Protein AF-A0A8T3QCW2-F1 (afdb_monomer_lite)

Foldseek 3Di:
DDDDDDDPDDDPDPPVQVVVLCVRCVVVPPPDDDQADDRDDDPDDDDDDDDPDDPDDPVVVVVVVVLVVQCVVPNQPRDDDPVCVVVPDDGPPPDDRNDGPDPVCVPDDPDPDDDPDPDDDDDDDDDDDDDDDDDDDD

Radius of gyration: 29.47 Å; chains: 1; bounding box: 60×94×34 Å

Secondary structure (DSSP, 8-state):
-------SS----HHHHHHHHHHHHHHHHTT---S-------S----PPPPTT-SS-HHHHHHHHHHHHHHHHH-TTSS--GGGTT--PPPTTSS-TTS---TT-TTS-----PPP----------------------

Structure (mmCIF, N/CA/C/O backbone):
data_AF-A0A8T3QCW2-F1
#
_entry.id   AF-A0A8T3QCW2-F1
#
loop_
_atom_site.group_PDB
_atom_site.id
_atom_site.type_symbol
_atom_site.label_atom_id
_atom_site.label_alt_id
_atom_site.label_comp_id
_atom_site.label_asym_id
_atom_site.label_entity_id
_atom_site.label_seq_id
_atom_site.pdbx_PDB_ins_code
_atom_site.Cartn_x
_atom_site.Cartn_y
_atom_site.Cartn_z
_atom_site.occupancy
_atom_site.B_iso_or_equiv
_atom_site.auth_seq_id
_atom_site.auth_comp_id
_atom_site.auth_asym_id
_atom_site.auth_atom_id
_atom_site.pdbx_PDB_model_num
ATOM 1 N N . VAL A 1 1 ? -15.550 4.163 12.142 1.00 86.75 1 VAL A N 1
ATOM 2 C CA . VAL A 1 1 ? -14.618 3.463 13.055 1.00 86.75 1 VAL A CA 1
ATOM 3 C C . VAL A 1 1 ? -13.265 3.428 12.382 1.00 86.75 1 VAL A C 1
ATOM 5 O O . VAL A 1 1 ? -13.220 3.063 11.214 1.00 86.75 1 VAL A O 1
ATOM 8 N N . THR A 1 2 ? -12.209 3.804 13.097 1.00 92.50 2 THR A N 1
ATOM 9 C CA . THR A 1 2 ? -10.826 3.730 12.608 1.00 92.50 2 THR A CA 1
ATOM 10 C C . THR A 1 2 ? -10.036 2.805 13.528 1.00 92.50 2 THR A C 1
ATOM 12 O O . THR A 1 2 ? -10.259 2.780 14.742 1.00 92.50 2 THR A O 1
ATOM 15 N N . ARG A 1 3 ? -9.152 1.999 12.942 1.00 94.00 3 ARG A N 1
ATOM 16 C CA . ARG A 1 3 ? -8.248 1.084 13.643 1.00 94.00 3 ARG A CA 1
ATOM 17 C C . ARG A 1 3 ? -6.846 1.285 13.084 1.00 94.00 3 ARG A C 1
ATOM 19 O O . ARG A 1 3 ? -6.706 1.574 11.900 1.00 94.00 3 ARG A O 1
ATOM 26 N N . GLN A 1 4 ? -5.834 1.114 13.925 1.00 95.06 4 GLN A N 1
ATOM 27 C CA . GLN A 1 4 ? -4.432 1.238 13.536 1.00 95.06 4 GLN A CA 1
ATOM 28 C C . GLN A 1 4 ? -3.601 0.131 14.183 1.00 95.06 4 GLN A C 1
ATOM 30 O O . GLN A 1 4 ? -3.937 -0.343 15.269 1.00 95.06 4 GLN A O 1
ATOM 35 N N . ARG A 1 5 ? -2.521 -0.272 13.512 1.00 95.06 5 ARG A N 1
ATOM 36 C CA . ARG A 1 5 ? -1.522 -1.215 14.019 1.00 95.06 5 ARG A CA 1
ATOM 37 C C . ARG A 1 5 ? -0.155 -0.834 13.470 1.00 95.06 5 ARG A C 1
ATOM 39 O O . ARG A 1 5 ? -0.022 -0.652 12.263 1.00 95.06 5 ARG A O 1
ATOM 46 N N . THR A 1 6 ? 0.845 -0.789 14.339 1.00 94.88 6 THR A N 1
ATOM 47 C CA . THR A 1 6 ? 2.250 -0.680 13.934 1.00 94.88 6 THR A CA 1
ATOM 48 C C . THR A 1 6 ? 2.763 -2.060 13.533 1.00 94.88 6 THR A C 1
ATOM 50 O O . THR A 1 6 ? 2.543 -3.036 14.252 1.00 94.88 6 THR A O 1
ATOM 53 N N . LEU A 1 7 ? 3.401 -2.159 12.368 1.00 92.19 7 LEU A N 1
ATOM 54 C CA . LEU A 1 7 ? 4.069 -3.388 11.936 1.00 92.19 7 LEU A CA 1
ATOM 55 C C . LEU A 1 7 ? 5.431 -3.505 12.627 1.00 92.19 7 LEU A C 1
ATOM 57 O O . LEU A 1 7 ? 6.046 -2.492 12.944 1.00 92.19 7 LEU A O 1
ATOM 61 N N . ALA A 1 8 ? 5.886 -4.736 12.867 1.00 89.00 8 ALA A N 1
ATOM 62 C CA . ALA A 1 8 ? 7.176 -4.980 13.517 1.00 89.00 8 ALA A CA 1
ATOM 63 C C . ALA A 1 8 ? 8.355 -4.469 12.674 1.00 89.00 8 ALA A C 1
ATOM 65 O O . ALA A 1 8 ? 9.311 -3.927 13.217 1.00 89.00 8 ALA A O 1
ATOM 66 N N . GLU A 1 9 ? 8.250 -4.609 11.352 1.00 85.50 9 GLU A N 1
ATOM 67 C CA . GLU A 1 9 ? 9.247 -4.147 10.390 1.00 85.50 9 GLU A CA 1
ATOM 68 C C . GLU A 1 9 ? 8.621 -3.103 9.448 1.00 85.50 9 GLU A C 1
ATOM 70 O O . GLU A 1 9 ? 7.475 -3.283 9.007 1.00 85.50 9 GLU A O 1
ATOM 75 N N . PRO A 1 10 ? 9.339 -2.009 9.124 1.00 88.38 10 PRO A N 1
ATOM 76 C CA . PRO A 1 10 ? 8.901 -1.065 8.103 1.00 88.38 10 PRO A CA 1
ATOM 77 C C . PRO A 1 10 ? 8.867 -1.759 6.735 1.00 88.38 10 PRO A C 1
ATOM 79 O O . PRO A 1 10 ? 9.785 -2.490 6.372 1.00 88.38 10 PRO A O 1
ATOM 82 N N . THR A 1 11 ? 7.803 -1.541 5.961 1.00 87.75 11 THR A N 1
ATOM 83 C CA . THR A 1 11 ? 7.599 -2.245 4.689 1.00 87.75 11 THR A CA 1
ATOM 84 C C . THR A 1 11 ? 6.896 -1.370 3.659 1.00 87.75 11 THR A C 1
ATOM 86 O O . THR A 1 11 ? 5.944 -0.656 3.974 1.00 87.75 11 THR A O 1
ATOM 89 N N . ASP A 1 12 ? 7.359 -1.455 2.417 1.00 88.56 12 ASP A N 1
ATOM 90 C CA . ASP A 1 12 ? 6.718 -0.907 1.219 1.00 88.56 12 ASP A CA 1
ATOM 91 C C . ASP A 1 12 ? 5.991 -1.996 0.406 1.00 88.56 12 ASP A C 1
ATOM 93 O O . ASP A 1 12 ? 5.377 -1.723 -0.627 1.00 88.56 12 ASP A O 1
ATOM 97 N N . LEU A 1 13 ? 6.015 -3.246 0.881 1.00 88.56 13 LEU A N 1
ATOM 98 C CA . LEU A 1 13 ? 5.411 -4.373 0.188 1.00 88.56 13 LEU A CA 1
ATOM 99 C C . LEU A 1 13 ? 3.889 -4.357 0.355 1.00 88.56 13 LEU A C 1
ATOM 101 O O . LEU A 1 13 ? 3.337 -4.211 1.448 1.00 88.56 13 LEU A O 1
ATOM 105 N N . THR A 1 14 ? 3.173 -4.605 -0.741 1.00 88.75 14 THR A N 1
ATOM 106 C CA . THR A 1 14 ? 1.705 -4.580 -0.724 1.00 88.75 14 THR A CA 1
ATOM 107 C C . THR A 1 14 ? 1.095 -5.698 0.131 1.00 88.75 14 THR A C 1
ATOM 109 O O . THR A 1 14 ? 0.003 -5.536 0.668 1.00 88.75 14 THR A O 1
ATOM 112 N N . GLU A 1 15 ? 1.740 -6.864 0.224 1.00 89.19 15 GLU A N 1
ATOM 113 C CA . GLU A 1 15 ? 1.171 -8.041 0.895 1.00 89.19 15 GLU A CA 1
ATOM 114 C C . GLU A 1 15 ? 1.065 -7.879 2.427 1.00 89.19 15 GLU A C 1
ATOM 116 O O . GLU A 1 15 ? -0.043 -8.063 2.942 1.00 89.19 15 GLU A O 1
ATOM 121 N N . PRO A 1 16 ? 2.119 -7.464 3.161 1.00 91.81 16 PRO A N 1
ATOM 122 C CA . PRO A 1 16 ? 2.009 -7.147 4.588 1.00 91.81 16 PRO A CA 1
ATOM 123 C C . PRO A 1 16 ? 0.936 -6.095 4.894 1.00 91.81 16 PRO A C 1
ATOM 125 O O . PRO A 1 16 ? 0.121 -6.287 5.800 1.00 91.81 16 PRO A O 1
ATOM 128 N N . ILE A 1 17 ? 0.881 -5.022 4.095 1.00 93.31 17 ILE A N 1
ATOM 129 C CA . ILE A 1 17 ? -0.105 -3.942 4.248 1.00 93.31 17 ILE A CA 1
ATOM 130 C C . ILE A 1 17 ? -1.525 -4.481 4.030 1.00 93.31 17 ILE A C 1
ATOM 132 O O . ILE A 1 17 ? -2.417 -4.239 4.844 1.00 93.31 17 ILE A O 1
ATOM 136 N N . PHE A 1 18 ? -1.740 -5.261 2.964 1.00 92.62 18 PHE A N 1
ATOM 137 C CA . PHE A 1 18 ? -3.039 -5.860 2.661 1.00 92.62 18 PHE A CA 1
ATOM 138 C C . PHE A 1 18 ? -3.524 -6.785 3.784 1.00 92.62 18 PHE A C 1
ATOM 140 O O . PHE A 1 18 ? -4.688 -6.702 4.181 1.00 92.62 18 PHE A O 1
ATOM 147 N N . ARG A 1 19 ? -2.651 -7.651 4.313 1.00 94.31 19 ARG A N 1
ATOM 148 C CA . ARG A 1 19 ? -3.008 -8.563 5.411 1.00 94.31 19 ARG A CA 1
ATOM 149 C C . ARG A 1 19 ? -3.369 -7.803 6.679 1.00 94.31 19 ARG A C 1
ATOM 151 O O . ARG A 1 19 ? -4.417 -8.073 7.260 1.00 94.31 19 ARG A O 1
ATOM 158 N N . ALA A 1 20 ? -2.559 -6.815 7.057 1.00 95.56 20 ALA A N 1
ATOM 159 C CA . ALA A 1 20 ? -2.825 -5.983 8.223 1.00 95.56 20 ALA A CA 1
ATOM 160 C C . ALA A 1 20 ? -4.162 -5.236 8.104 1.00 95.56 20 ALA A C 1
ATOM 162 O O . ALA A 1 20 ? -4.982 -5.284 9.019 1.00 95.56 20 ALA A O 1
ATOM 163 N N . ALA A 1 21 ? -4.426 -4.608 6.955 1.00 95.31 21 ALA A N 1
ATOM 164 C CA . ALA A 1 21 ? -5.691 -3.923 6.707 1.00 95.31 21 ALA A CA 1
ATOM 165 C C . ALA A 1 21 ? -6.890 -4.882 6.773 1.00 95.31 21 ALA A C 1
ATOM 167 O O . ALA A 1 21 ? -7.919 -4.553 7.363 1.00 95.31 21 ALA A O 1
ATOM 168 N N . LEU A 1 22 ? -6.758 -6.086 6.209 1.00 94.38 22 LEU A N 1
ATOM 169 C CA . LEU A 1 22 ? -7.817 -7.090 6.222 1.00 94.38 22 LEU A CA 1
ATOM 170 C C . LEU A 1 22 ? -8.127 -7.582 7.642 1.00 94.38 22 LEU A C 1
ATOM 172 O O . LEU A 1 22 ? -9.297 -7.724 7.996 1.00 94.38 22 LEU A O 1
ATOM 176 N N . GLU A 1 23 ? -7.103 -7.829 8.455 1.00 95.31 23 GLU A N 1
ATOM 177 C CA . GLU A 1 23 ? -7.249 -8.228 9.860 1.00 95.31 23 GLU A CA 1
ATOM 178 C C . GLU A 1 23 ? -7.943 -7.147 10.690 1.00 95.31 23 GLU A C 1
ATOM 180 O O . GLU A 1 23 ? -8.852 -7.461 11.457 1.00 95.31 23 GLU A O 1
ATOM 185 N N . LEU A 1 24 ? -7.577 -5.877 10.489 1.00 95.50 24 LEU A N 1
ATOM 186 C CA . LEU A 1 24 ? -8.204 -4.748 11.177 1.00 95.50 24 LEU A CA 1
ATOM 187 C C . LEU A 1 24 ? -9.650 -4.510 10.724 1.00 95.50 24 LEU A C 1
ATOM 189 O O . LEU A 1 24 ? -10.498 -4.141 11.536 1.00 95.50 24 LEU A O 1
ATOM 193 N N . ALA A 1 25 ? -9.947 -4.717 9.440 1.00 94.38 25 ALA A N 1
ATOM 194 C CA . ALA A 1 25 ? -11.273 -4.469 8.887 1.00 94.38 25 ALA A CA 1
ATOM 195 C C . ALA A 1 25 ? -12.273 -5.587 9.218 1.00 94.38 25 ALA A C 1
ATOM 197 O O . ALA A 1 25 ? -13.423 -5.297 9.539 1.00 94.38 25 ALA A O 1
ATOM 198 N N . ARG A 1 26 ? -11.863 -6.864 9.159 1.00 92.44 26 ARG A N 1
ATOM 199 C CA . ARG A 1 26 ? -12.752 -8.042 9.273 1.00 92.44 26 ARG A CA 1
ATOM 200 C C . ARG A 1 26 ? -13.763 -7.991 10.435 1.00 92.44 26 ARG A C 1
ATOM 202 O O . ARG A 1 26 ? -14.936 -8.267 10.169 1.00 92.44 26 ARG A O 1
ATOM 209 N N . PRO A 1 27 ? -13.380 -7.648 11.680 1.00 92.62 27 PRO A N 1
ATOM 210 C CA . PRO A 1 27 ? -14.325 -7.579 12.798 1.00 92.62 27 PRO A CA 1
ATOM 211 C C . PRO A 1 27 ? -15.370 -6.469 12.633 1.00 92.62 27 PRO A C 1
ATOM 213 O O . PRO A 1 27 ? -16.520 -6.629 13.027 1.00 92.62 27 PRO A O 1
ATOM 216 N N . GLU A 1 28 ? -14.985 -5.352 12.016 1.00 90.19 28 GLU A N 1
ATOM 217 C CA . GLU A 1 28 ? -15.814 -4.148 11.922 1.00 90.19 28 GLU A CA 1
ATOM 218 C C . GLU A 1 28 ? -16.807 -4.199 10.757 1.00 90.19 28 GLU A C 1
ATOM 220 O O . GLU A 1 28 ? -17.900 -3.629 10.844 1.00 90.19 28 GLU A O 1
ATOM 225 N N . VAL A 1 29 ? -16.421 -4.882 9.675 1.00 88.69 29 VAL A N 1
ATOM 226 C CA . VAL A 1 29 ? -17.129 -4.910 8.384 1.00 88.69 29 VAL A CA 1
ATOM 227 C C . VAL A 1 29 ? -18.166 -6.027 8.265 1.00 88.69 29 VAL A C 1
ATOM 229 O O . VAL A 1 29 ? -19.016 -5.993 7.374 1.00 88.69 29 VAL A O 1
ATOM 232 N N . ARG A 1 30 ? -18.128 -7.029 9.150 1.00 88.94 30 ARG A N 1
ATOM 233 C CA . ARG A 1 30 ? -19.003 -8.203 9.053 1.00 88.94 30 ARG A CA 1
ATOM 234 C C . ARG A 1 30 ? -20.477 -7.808 9.213 1.00 88.94 30 ARG A C 1
ATOM 236 O O . ARG A 1 30 ? -20.874 -7.254 10.232 1.00 88.94 30 ARG A O 1
ATOM 243 N N . GLY A 1 31 ? -21.288 -8.121 8.199 1.00 87.75 31 GLY A N 1
ATOM 244 C CA . GLY A 1 31 ? -22.738 -7.888 8.209 1.00 87.75 31 GLY A CA 1
ATOM 245 C C . GLY A 1 31 ? -23.173 -6.434 7.989 1.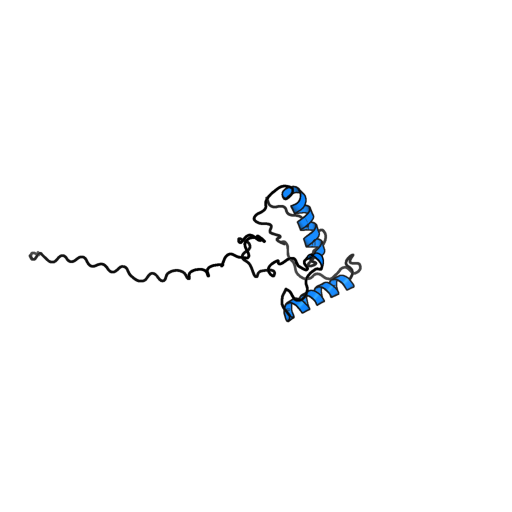00 87.75 31 GLY A C 1
ATOM 246 O O . GLY A 1 31 ? -24.354 -6.137 8.143 1.00 87.75 31 GLY A O 1
ATOM 247 N N . LYS A 1 32 ? -22.259 -5.524 7.622 1.00 88.06 32 LYS A N 1
ATOM 248 C CA . LYS A 1 32 ? -22.566 -4.098 7.423 1.00 88.06 32 LYS A CA 1
ATOM 249 C C . LYS A 1 32 ? -22.378 -3.679 5.966 1.00 88.06 32 LYS A C 1
ATOM 251 O O . LYS A 1 32 ? -21.431 -4.095 5.305 1.00 88.06 32 LYS A O 1
ATOM 256 N N . ARG A 1 33 ? -23.261 -2.801 5.476 1.00 87.25 33 ARG A N 1
ATOM 257 C CA . ARG A 1 33 ? -23.045 -2.064 4.219 1.00 87.25 33 ARG A CA 1
ATOM 258 C C . ARG A 1 33 ? -22.061 -0.930 4.481 1.00 87.25 33 ARG A C 1
ATOM 260 O O . ARG A 1 33 ? -22.272 -0.137 5.394 1.00 87.25 33 ARG A O 1
ATOM 267 N N . ILE A 1 34 ? -20.996 -0.862 3.690 1.00 84.88 34 ILE A N 1
ATOM 268 C CA . ILE A 1 34 ? -19.902 0.094 3.881 1.00 84.88 34 ILE A CA 1
ATOM 269 C C . ILE A 1 34 ? -19.887 1.049 2.702 1.00 84.88 34 ILE A C 1
ATOM 271 O O . ILE A 1 34 ? -19.888 0.611 1.557 1.00 84.88 34 ILE A O 1
ATOM 275 N N . ARG A 1 35 ? -19.871 2.350 2.999 1.00 83.12 35 ARG A N 1
ATOM 276 C CA . ARG A 1 35 ? -19.759 3.410 1.988 1.00 83.12 35 ARG A CA 1
ATOM 277 C C . ARG A 1 35 ? -18.309 3.804 1.704 1.00 83.12 35 ARG A C 1
ATOM 279 O O . ARG A 1 35 ? -18.008 4.189 0.586 1.00 83.12 35 ARG A O 1
ATOM 286 N N . LEU A 1 36 ? -17.426 3.686 2.700 1.00 84.50 36 LEU A N 1
ATOM 287 C CA . LEU A 1 36 ? -16.016 4.053 2.591 1.00 84.50 36 LEU A CA 1
ATOM 288 C C . LEU A 1 36 ? -15.144 3.102 3.418 1.00 84.50 36 LEU A C 1
ATOM 290 O O . LEU A 1 36 ? -15.408 2.883 4.601 1.00 84.50 36 LEU A O 1
ATOM 294 N N . LEU A 1 37 ? -14.093 2.573 2.794 1.00 88.19 37 LEU A N 1
ATOM 295 C CA . LEU A 1 37 ? -13.011 1.846 3.452 1.00 88.19 37 LEU A CA 1
ATOM 296 C C . LEU A 1 37 ? -11.688 2.390 2.911 1.00 88.19 37 LEU A C 1
ATOM 298 O O . LEU A 1 37 ? -11.330 2.124 1.767 1.00 88.19 37 LEU A O 1
ATOM 302 N N . GLY A 1 38 ? -10.992 3.170 3.732 1.00 89.69 38 GLY A N 1
ATOM 303 C CA . GLY A 1 38 ? -9.667 3.696 3.421 1.00 89.69 38 GLY A CA 1
ATOM 304 C C . GLY A 1 38 ? -8.584 2.937 4.179 1.00 89.69 38 GLY A C 1
ATOM 305 O O . GLY A 1 38 ? -8.805 2.499 5.309 1.00 89.69 38 GLY A O 1
ATOM 306 N N . VAL A 1 39 ? -7.413 2.805 3.562 1.00 93.31 39 VAL A N 1
ATOM 307 C CA . VAL A 1 39 ? -6.190 2.328 4.216 1.00 93.31 39 VAL A CA 1
ATOM 308 C C . VAL A 1 39 ? -5.155 3.435 4.096 1.00 93.31 39 VAL A C 1
ATOM 310 O O . VAL A 1 39 ? -4.888 3.913 2.998 1.00 93.31 39 VAL A O 1
ATOM 313 N N . THR A 1 40 ? -4.587 3.843 5.225 1.00 92.75 40 THR A N 1
ATOM 314 C CA . THR A 1 40 ? -3.573 4.898 5.304 1.00 92.75 40 THR A CA 1
ATOM 315 C C . THR A 1 40 ? -2.346 4.360 6.020 1.00 92.75 40 THR A C 1
ATOM 317 O O . THR A 1 40 ? -2.480 3.688 7.043 1.00 92.75 40 THR A O 1
ATOM 320 N N . ALA A 1 41 ? -1.161 4.672 5.502 1.00 93.56 41 ALA A N 1
ATOM 321 C CA . ALA A 1 41 ? 0.103 4.419 6.181 1.00 93.56 41 ALA A CA 1
ATOM 322 C C . ALA A 1 41 ? 0.605 5.714 6.836 1.00 93.56 41 ALA A C 1
ATOM 324 O O . ALA A 1 41 ? 0.411 6.804 6.301 1.00 93.56 41 ALA A O 1
ATOM 325 N N . SER A 1 42 ? 1.242 5.584 7.993 1.00 93.81 42 SER A N 1
ATOM 326 C CA . SER A 1 42 ? 1.900 6.667 8.727 1.00 93.81 42 SER A CA 1
ATOM 327 C C . SER A 1 42 ? 3.270 6.187 9.214 1.00 93.81 42 SER A C 1
ATOM 329 O O . SER A 1 42 ? 3.614 5.022 9.014 1.00 93.81 42 SER A O 1
ATOM 331 N N . ASN A 1 43 ? 4.056 7.075 9.835 1.00 92.56 43 ASN A N 1
ATOM 332 C CA . ASN A 1 43 ? 5.420 6.773 10.289 1.00 92.56 43 ASN A CA 1
ATOM 333 C C . ASN A 1 43 ? 6.334 6.280 9.148 1.00 92.56 43 ASN A C 1
ATOM 335 O O . ASN A 1 43 ? 7.037 5.278 9.273 1.00 92.56 43 ASN A O 1
ATOM 339 N N . LEU A 1 44 ? 6.264 6.970 8.006 1.00 91.94 44 LEU A N 1
ATOM 340 C CA . LEU A 1 44 ? 7.123 6.706 6.856 1.00 91.94 44 LEU A CA 1
ATOM 341 C C . LEU A 1 44 ? 8.540 7.206 7.157 1.00 91.94 44 LEU A C 1
ATOM 343 O O . LEU A 1 44 ? 8.707 8.243 7.796 1.00 91.94 44 LEU A O 1
ATOM 347 N N . GLY A 1 45 ? 9.543 6.478 6.682 1.00 88.25 45 GLY A N 1
ATOM 348 C CA . GLY A 1 45 ? 10.948 6.839 6.831 1.00 88.25 45 GLY A CA 1
ATOM 349 C C . GLY A 1 45 ? 11.735 6.534 5.565 1.00 88.25 45 GLY A C 1
ATOM 350 O O . GLY A 1 45 ? 11.205 5.954 4.613 1.00 88.25 45 GLY A O 1
ATOM 351 N N . ASP A 1 46 ? 13.005 6.923 5.570 1.00 85.00 46 ASP A N 1
ATOM 352 C CA . ASP A 1 46 ? 13.911 6.664 4.457 1.00 85.00 46 ASP A CA 1
ATOM 353 C C . ASP A 1 46 ? 14.183 5.169 4.275 1.00 85.00 46 ASP A C 1
ATOM 355 O O . ASP A 1 46 ? 14.013 4.355 5.189 1.00 85.00 46 ASP A O 1
ATOM 359 N N . ARG A 1 47 ? 14.639 4.798 3.073 1.00 75.12 47 ARG A N 1
ATOM 360 C CA . ARG A 1 47 ? 15.051 3.422 2.786 1.00 75.12 47 ARG A CA 1
ATOM 361 C C . ARG A 1 47 ? 16.206 3.037 3.706 1.00 75.12 47 ARG A C 1
ATOM 363 O O . ARG A 1 47 ? 17.313 3.550 3.570 1.00 75.12 47 ARG A O 1
ATOM 370 N N . GLN A 1 48 ? 15.943 2.111 4.619 1.00 71.44 48 GLN A N 1
ATOM 371 C CA . GLN A 1 48 ? 16.960 1.558 5.504 1.00 71.44 48 GLN A CA 1
ATOM 372 C C . GLN A 1 48 ? 17.704 0.413 4.816 1.00 71.44 48 GLN A C 1
ATOM 374 O O . GLN A 1 48 ? 17.177 -0.251 3.917 1.00 71.44 48 GLN A O 1
ATOM 379 N N . GLN A 1 49 ? 18.945 0.180 5.243 1.00 69.50 49 GLN A N 1
ATOM 380 C CA . GLN A 1 49 ? 19.716 -0.976 4.805 1.00 69.50 49 GLN A CA 1
ATOM 381 C C . GLN A 1 49 ? 18.951 -2.261 5.150 1.00 69.50 49 GLN A C 1
ATOM 383 O O . GLN A 1 49 ? 18.539 -2.458 6.293 1.00 69.50 49 GLN A O 1
ATOM 388 N N . LEU A 1 50 ? 18.768 -3.134 4.157 1.00 69.69 50 LEU A N 1
ATOM 389 C CA . LEU A 1 50 ? 18.103 -4.419 4.363 1.00 69.69 50 LEU A CA 1
ATOM 390 C C . LEU A 1 50 ? 18.894 -5.270 5.361 1.00 69.69 50 LEU A C 1
ATOM 392 O O . LEU A 1 50 ? 20.129 -5.295 5.338 1.00 69.69 50 LEU A O 1
ATOM 396 N N . ALA A 1 51 ? 18.174 -5.994 6.217 1.00 69.31 51 ALA A N 1
ATOM 397 C CA . ALA A 1 51 ? 18.786 -6.974 7.098 1.00 69.31 51 ALA A CA 1
ATOM 398 C C . ALA A 1 51 ? 19.535 -8.029 6.267 1.00 69.31 51 ALA A C 1
ATOM 400 O O . ALA A 1 51 ? 19.017 -8.518 5.263 1.00 69.31 51 ALA A O 1
ATOM 401 N N . LEU A 1 52 ? 20.735 -8.417 6.715 1.00 67.25 52 LEU A N 1
ATOM 402 C CA . LEU A 1 52 ? 21.531 -9.481 6.080 1.00 67.25 52 LEU A CA 1
ATOM 403 C C . LEU A 1 52 ? 20.769 -10.818 6.005 1.00 67.25 52 LEU A C 1
ATOM 405 O O . LEU A 1 52 ? 21.030 -11.626 5.119 1.00 67.25 52 LEU A O 1
ATOM 409 N N . PHE A 1 53 ? 19.805 -11.017 6.909 1.00 70.31 53 PHE A N 1
ATOM 410 C CA . PHE A 1 53 ? 18.921 -12.179 6.981 1.00 70.31 53 PHE A CA 1
ATOM 411 C C . PHE A 1 53 ? 17.455 -11.737 7.033 1.00 70.31 53 PHE A C 1
ATOM 413 O O . PHE A 1 53 ? 16.741 -12.032 7.988 1.00 70.31 53 PHE A O 1
ATOM 420 N N . SER A 1 54 ? 17.004 -10.969 6.038 1.00 66.00 54 SER A N 1
ATOM 421 C CA . SER A 1 54 ? 15.588 -10.610 5.951 1.00 66.00 54 SER A CA 1
ATOM 422 C C . SER A 1 54 ? 14.729 -11.850 5.710 1.00 66.00 54 SER A C 1
ATOM 424 O O . SER A 1 54 ? 15.048 -12.676 4.856 1.00 66.00 54 SER A O 1
ATOM 426 N N . THR A 1 55 ? 13.592 -11.932 6.396 1.00 66.19 55 THR A N 1
ATOM 427 C CA . THR A 1 55 ? 12.567 -12.962 6.154 1.00 66.19 55 THR A CA 1
ATOM 428 C C . THR A 1 55 ? 11.908 -12.816 4.773 1.00 66.19 55 THR A C 1
ATOM 430 O O . THR A 1 55 ? 11.267 -13.743 4.280 1.00 66.19 55 THR A O 1
ATOM 433 N N . ASP A 1 56 ? 12.068 -11.651 4.138 1.00 68.38 56 ASP A N 1
ATOM 434 C CA . ASP A 1 56 ? 11.572 -11.370 2.796 1.00 68.38 56 ASP A CA 1
ATOM 435 C C . ASP A 1 56 ? 12.389 -12.091 1.716 1.00 68.38 56 ASP A C 1
ATOM 437 O O . ASP A 1 56 ? 13.609 -11.939 1.625 1.00 68.38 56 ASP A O 1
ATOM 441 N N . ASP A 1 57 ? 11.695 -12.798 0.821 1.00 77.44 57 ASP A N 1
ATOM 442 C CA . ASP A 1 57 ? 12.295 -13.398 -0.371 1.00 77.44 57 ASP A CA 1
ATOM 443 C C . ASP A 1 57 ? 12.767 -12.292 -1.348 1.00 77.44 57 ASP A C 1
ATOM 445 O O . ASP A 1 57 ? 11.937 -11.552 -1.898 1.00 77.44 57 ASP A O 1
ATOM 449 N N . PRO A 1 58 ? 14.080 -12.172 -1.638 1.00 80.25 58 PRO A N 1
ATOM 450 C CA . PRO A 1 58 ? 14.603 -11.160 -2.557 1.00 80.25 58 PRO A CA 1
ATOM 451 C C . PRO A 1 58 ? 14.022 -11.290 -3.970 1.00 80.25 58 PRO A C 1
ATOM 453 O O . PRO A 1 58 ? 13.917 -10.298 -4.697 1.00 80.25 58 PRO A O 1
ATOM 456 N N . ARG A 1 59 ? 13.612 -12.497 -4.379 1.00 84.12 59 ARG A N 1
ATOM 457 C CA . ARG A 1 59 ? 12.956 -12.728 -5.668 1.00 84.12 59 ARG A CA 1
ATOM 458 C C . ARG A 1 59 ? 11.563 -12.108 -5.697 1.00 84.12 59 ARG A C 1
ATOM 460 O O . ARG A 1 59 ? 11.179 -11.530 -6.714 1.00 84.12 59 ARG A O 1
ATOM 467 N N . HIS A 1 60 ? 10.837 -12.182 -4.583 1.00 84.06 60 HIS A N 1
ATOM 468 C CA . HIS A 1 60 ? 9.526 -11.562 -4.439 1.00 84.06 60 HIS A CA 1
ATOM 469 C C . HIS A 1 60 ? 9.614 -10.037 -4.539 1.00 84.06 60 HIS A C 1
ATOM 471 O O . HIS A 1 60 ? 8.868 -9.433 -5.309 1.00 84.06 60 HIS A O 1
ATOM 477 N N . ARG A 1 61 ? 10.577 -9.417 -3.842 1.00 84.69 61 ARG A N 1
ATOM 478 C CA . ARG A 1 61 ? 10.803 -7.962 -3.908 1.00 84.69 61 ARG A CA 1
ATOM 479 C C . ARG A 1 61 ? 11.099 -7.496 -5.338 1.00 84.69 61 ARG A C 1
ATOM 481 O O . ARG A 1 61 ? 10.411 -6.611 -5.838 1.00 84.69 61 ARG A O 1
ATOM 488 N N . ARG A 1 62 ? 12.022 -8.163 -6.043 1.00 88.44 62 ARG A N 1
ATOM 489 C CA . ARG A 1 62 ? 12.324 -7.862 -7.459 1.00 88.44 62 ARG A CA 1
ATOM 490 C C . ARG A 1 62 ? 11.098 -7.987 -8.366 1.00 88.44 62 ARG A C 1
ATOM 492 O O . ARG A 1 62 ? 10.944 -7.206 -9.299 1.00 88.44 62 ARG A O 1
ATOM 499 N N . ALA A 1 63 ? 10.224 -8.960 -8.108 1.00 90.25 63 ALA A N 1
ATOM 500 C CA . ALA A 1 63 ? 8.996 -9.125 -8.879 1.00 90.25 63 ALA A CA 1
ATOM 501 C C . ALA A 1 63 ? 8.012 -7.964 -8.660 1.00 90.25 63 ALA A C 1
ATOM 503 O O . ALA A 1 63 ? 7.391 -7.514 -9.623 1.00 90.25 63 ALA A O 1
ATOM 504 N N . ILE A 1 64 ? 7.888 -7.458 -7.426 1.00 89.69 64 ILE A N 1
ATOM 505 C CA . ILE A 1 64 ? 7.069 -6.271 -7.136 1.00 89.69 64 ILE A CA 1
ATOM 506 C C . ILE A 1 64 ? 7.653 -5.034 -7.821 1.00 89.69 64 ILE A C 1
ATOM 508 O O . ILE A 1 64 ? 6.932 -4.349 -8.540 1.00 89.69 64 ILE A O 1
ATOM 512 N N . GLU A 1 65 ? 8.960 -4.805 -7.698 1.00 90.69 65 GLU A N 1
ATOM 513 C CA . GLU A 1 65 ? 9.632 -3.680 -8.360 1.00 90.69 65 GLU A CA 1
ATOM 514 C C . GLU A 1 65 ? 9.449 -3.714 -9.886 1.00 90.69 65 GLU A C 1
ATOM 516 O O . GLU A 1 65 ? 9.151 -2.690 -10.505 1.00 90.69 65 GLU A O 1
ATOM 521 N N . ALA A 1 66 ? 9.573 -4.897 -10.497 1.00 94.00 66 ALA A N 1
ATOM 522 C CA . ALA A 1 66 ? 9.326 -5.092 -11.921 1.00 94.00 66 ALA A CA 1
ATOM 523 C C . ALA A 1 66 ? 7.862 -4.815 -12.295 1.00 94.00 66 ALA A C 1
ATOM 525 O O . ALA A 1 66 ? 7.604 -4.128 -13.282 1.00 94.00 66 ALA A O 1
ATOM 526 N N . ALA A 1 67 ? 6.901 -5.300 -11.504 1.00 92.00 67 ALA A N 1
ATOM 527 C CA . ALA A 1 67 ? 5.485 -5.021 -11.729 1.00 92.00 67 ALA A CA 1
ATOM 528 C C . ALA A 1 67 ? 5.189 -3.514 -11.669 1.00 92.00 67 ALA A C 1
ATOM 530 O O . ALA A 1 67 ? 4.463 -2.996 -12.517 1.00 92.00 67 ALA A O 1
ATOM 531 N N . ASP A 1 68 ? 5.793 -2.800 -10.721 1.00 91.00 68 ASP A N 1
ATOM 532 C CA . ASP A 1 68 ? 5.617 -1.356 -10.586 1.00 91.00 68 ASP A CA 1
ATOM 533 C C . ASP A 1 68 ? 6.286 -0.580 -11.726 1.00 91.00 68 ASP A C 1
ATOM 535 O O . ASP A 1 68 ? 5.728 0.406 -12.205 1.00 91.00 68 ASP A O 1
ATOM 539 N N . LEU A 1 69 ? 7.442 -1.033 -12.225 1.00 95.25 69 LEU A N 1
ATOM 540 C CA . LEU A 1 69 ? 8.058 -0.479 -13.437 1.00 95.25 69 LEU A CA 1
ATOM 541 C C . LEU A 1 69 ? 7.144 -0.628 -14.657 1.00 95.25 69 LEU A C 1
ATOM 543 O O . LEU A 1 69 ? 6.987 0.318 -15.429 1.00 95.25 69 LEU A O 1
ATOM 547 N N . VAL A 1 70 ? 6.521 -1.798 -14.822 1.00 95.50 70 VAL A N 1
ATOM 548 C CA . VAL A 1 70 ? 5.575 -2.044 -15.918 1.00 95.50 70 VAL A CA 1
ATOM 549 C C . VAL A 1 70 ? 4.355 -1.133 -15.784 1.00 95.50 70 VAL A C 1
ATOM 551 O O . VAL A 1 70 ? 3.970 -0.514 -16.772 1.00 95.50 70 VAL A O 1
ATOM 554 N N . ARG A 1 71 ? 3.794 -0.966 -14.578 1.00 91.62 71 ARG A N 1
ATOM 555 C CA . ARG A 1 71 ? 2.677 -0.031 -14.345 1.00 91.62 71 ARG A CA 1
ATOM 556 C C . ARG A 1 71 ? 3.044 1.411 -14.672 1.00 91.62 71 ARG A C 1
ATOM 558 O O . ARG A 1 71 ? 2.306 2.075 -15.388 1.00 91.62 71 ARG A O 1
ATOM 565 N N . ARG A 1 72 ? 4.217 1.878 -14.232 1.00 91.25 72 ARG A N 1
ATOM 566 C CA . ARG A 1 72 ? 4.695 3.237 -14.545 1.00 91.25 72 ARG A CA 1
ATOM 567 C C . ARG A 1 72 ? 4.838 3.482 -16.045 1.00 91.25 72 ARG A C 1
ATOM 569 O O . ARG A 1 72 ? 4.629 4.600 -16.496 1.00 91.25 72 ARG A O 1
ATOM 576 N N . ARG A 1 73 ? 5.213 2.456 -16.816 1.00 95.19 73 ARG A N 1
ATOM 577 C CA . ARG A 1 73 ? 5.446 2.582 -18.261 1.00 95.19 73 ARG A CA 1
ATOM 578 C C . ARG A 1 73 ? 4.188 2.392 -19.108 1.00 95.19 73 ARG A C 1
ATOM 580 O O . ARG A 1 73 ? 4.052 3.055 -20.128 1.00 95.19 73 ARG A O 1
ATOM 587 N N . PHE A 1 74 ? 3.320 1.459 -18.731 1.00 92.75 74 PHE A N 1
ATOM 588 C CA . PHE A 1 74 ? 2.196 1.007 -19.559 1.00 92.75 74 PHE A CA 1
ATOM 589 C C . PHE A 1 74 ? 0.821 1.291 -18.931 1.00 92.75 74 PHE A C 1
ATOM 591 O O . PHE A 1 74 ? -0.200 0.896 -19.488 1.00 92.75 74 PHE A O 1
ATOM 598 N N . GLY A 1 75 ? 0.788 1.974 -17.785 1.00 89.38 75 GLY A N 1
ATOM 599 C CA . GLY A 1 75 ? -0.420 2.319 -17.040 1.00 89.38 75 GLY A CA 1
ATOM 600 C C . GLY A 1 75 ? -0.750 1.328 -15.921 1.00 89.38 75 GLY A C 1
ATOM 601 O O . GLY A 1 75 ? -0.330 0.168 -15.924 1.00 89.38 75 GLY A O 1
ATOM 602 N N . ASP A 1 76 ? -1.560 1.771 -14.959 1.00 85.81 76 ASP A N 1
ATOM 603 C CA . ASP A 1 76 ? -1.850 1.022 -13.726 1.00 85.81 76 ASP A CA 1
ATOM 604 C C . ASP A 1 76 ? -2.531 -0.332 -13.959 1.00 85.81 76 ASP A C 1
ATOM 606 O O . ASP A 1 76 ? -2.392 -1.260 -13.155 1.00 85.81 76 ASP A O 1
ATOM 610 N N . ARG A 1 77 ? -3.233 -0.483 -15.088 1.00 86.62 77 ARG A N 1
ATOM 611 C CA . ARG A 1 77 ? -3.906 -1.733 -15.465 1.00 86.62 77 ARG A CA 1
ATOM 612 C C . ARG A 1 77 ? -2.988 -2.751 -16.144 1.00 86.62 77 ARG A C 1
ATOM 614 O O . ARG A 1 77 ? -3.407 -3.896 -16.305 1.00 86.62 77 ARG A O 1
ATOM 621 N N . ALA A 1 78 ? -1.755 -2.380 -16.500 1.00 90.75 78 ALA A N 1
ATOM 622 C CA . ALA A 1 78 ? -0.827 -3.249 -17.226 1.00 90.75 78 ALA A CA 1
ATOM 623 C C . ALA A 1 78 ? -0.455 -4.519 -16.444 1.00 90.75 78 ALA A C 1
ATOM 625 O O . ALA A 1 78 ? -0.270 -5.581 -17.034 1.00 90.75 78 ALA A O 1
ATOM 626 N N . VAL A 1 79 ? -0.384 -4.432 -15.108 1.00 90.50 79 VAL A N 1
ATOM 627 C CA . VAL A 1 79 ? -0.169 -5.591 -14.227 1.00 90.50 79 VAL A CA 1
ATOM 628 C C . VAL A 1 79 ? -1.186 -5.581 -13.096 1.00 90.50 79 VAL A C 1
ATOM 630 O O . VAL A 1 79 ? -1.099 -4.790 -12.152 1.00 90.50 79 VAL A O 1
ATOM 633 N N . THR A 1 80 ? -2.119 -6.528 -13.150 1.00 88.25 80 THR A N 1
ATOM 634 C CA . THR A 1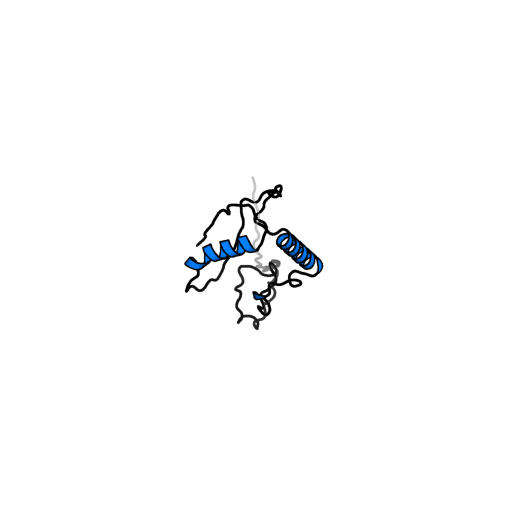 80 ? -3.195 -6.692 -12.168 1.00 88.25 80 THR A CA 1
ATOM 635 C C . THR A 1 80 ? -3.029 -8.007 -11.407 1.00 88.25 80 THR A C 1
ATOM 637 O O . THR A 1 80 ? -2.587 -9.013 -11.958 1.00 88.25 80 THR A O 1
ATOM 640 N N . ARG A 1 81 ? -3.378 -8.030 -10.113 1.00 86.38 81 ARG A N 1
ATOM 641 C CA . ARG A 1 81 ? -3.377 -9.285 -9.344 1.00 86.38 81 ARG A CA 1
ATOM 642 C C . ARG A 1 81 ? -4.431 -10.242 -9.901 1.00 86.38 81 ARG A C 1
ATOM 644 O O . ARG A 1 81 ? -5.564 -9.824 -10.101 1.00 86.38 81 ARG A O 1
ATOM 651 N N . GLY A 1 82 ? -4.109 -11.533 -10.013 1.00 88.81 82 GLY A N 1
ATOM 652 C CA . GLY A 1 82 ? -5.022 -12.554 -10.557 1.00 88.81 82 GLY A CA 1
ATOM 653 C C . GLY A 1 82 ? -6.427 -12.545 -9.937 1.00 88.81 82 GLY A C 1
ATOM 654 O O . GLY A 1 82 ? -7.420 -12.613 -10.650 1.00 88.81 82 GLY A O 1
ATOM 655 N N . ARG A 1 83 ? -6.529 -12.329 -8.617 1.00 86.88 83 ARG A N 1
ATOM 656 C CA . ARG A 1 83 ? -7.816 -12.226 -7.897 1.00 86.88 83 ARG A CA 1
ATOM 657 C C . ARG A 1 83 ? -8.722 -11.059 -8.329 1.00 86.88 83 ARG A C 1
ATOM 659 O O . ARG A 1 83 ? -9.865 -11.000 -7.897 1.00 86.88 83 ARG A O 1
ATOM 666 N N . LEU A 1 84 ? -8.183 -10.087 -9.065 1.00 86.56 84 LEU A N 1
ATOM 667 C CA . LEU A 1 84 ? -8.888 -8.898 -9.549 1.00 86.56 84 LEU A CA 1
ATOM 668 C C . LEU A 1 84 ? -9.185 -8.977 -11.053 1.00 86.56 84 LEU A C 1
ATOM 670 O O . LEU A 1 84 ? -9.766 -8.048 -11.604 1.00 86.56 84 LEU A O 1
ATOM 674 N N . VAL A 1 85 ? -8.794 -10.056 -11.735 1.00 88.38 85 VAL A N 1
ATOM 675 C CA . VAL A 1 85 ? -9.113 -10.237 -13.156 1.00 88.38 85 VAL A CA 1
ATOM 676 C C . VAL A 1 85 ? -10.631 -10.348 -13.314 1.00 88.38 85 VAL A C 1
ATOM 678 O O . VAL A 1 85 ? -11.276 -11.117 -12.606 1.00 88.38 85 VAL A O 1
ATOM 681 N N . GLY A 1 86 ? -11.208 -9.530 -14.198 1.00 84.56 86 GLY A N 1
ATOM 682 C CA . GLY A 1 86 ? -12.663 -9.416 -14.374 1.00 84.56 86 GLY A CA 1
ATOM 683 C C . GLY A 1 86 ? -13.384 -8.661 -13.250 1.00 84.56 86 GLY A C 1
ATOM 684 O O . GLY A 1 86 ? -14.592 -8.446 -13.324 1.00 84.56 86 GLY A O 1
ATOM 685 N N . ALA A 1 87 ? -12.670 -8.220 -12.209 1.00 78.88 87 ALA A N 1
ATOM 686 C CA . ALA A 1 87 ? -13.199 -7.213 -11.310 1.00 78.88 87 ALA A CA 1
ATOM 687 C C . ALA A 1 87 ? -13.068 -5.873 -12.037 1.00 78.88 87 ALA A C 1
ATOM 689 O O . ALA A 1 87 ? -11.971 -5.328 -12.140 1.00 78.88 87 ALA A O 1
ATOM 690 N N . ASP A 1 88 ? -14.175 -5.344 -12.557 1.00 72.81 88 ASP A N 1
ATOM 691 C CA . ASP A 1 88 ? -14.223 -4.039 -13.228 1.00 72.81 88 ASP A CA 1
ATOM 692 C C . ASP A 1 88 ? -14.012 -2.870 -12.241 1.00 72.81 88 ASP A C 1
ATOM 694 O O . ASP A 1 88 ? -14.777 -1.905 -12.196 1.00 72.81 88 ASP A O 1
ATOM 698 N N . LEU A 1 89 ? -13.003 -2.952 -11.382 1.00 75.81 89 LEU A N 1
ATOM 699 C CA .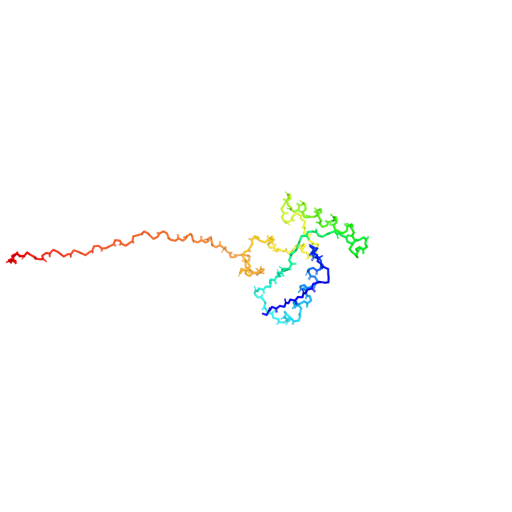 LEU A 1 89 ? -12.619 -1.877 -10.488 1.00 75.81 89 LEU A CA 1
ATOM 700 C C . LEU A 1 89 ? -11.937 -0.778 -11.316 1.00 75.81 89 LEU A C 1
ATOM 702 O O . LEU A 1 89 ? -11.175 -1.109 -12.232 1.00 75.81 89 LEU A O 1
ATOM 706 N N . PRO A 1 90 ? -12.207 0.507 -11.031 1.00 72.88 90 PRO A N 1
ATOM 707 C CA . PRO A 1 90 ? -11.458 1.619 -11.622 1.00 72.88 90 PRO A CA 1
ATOM 708 C C . PRO A 1 90 ? -9.965 1.483 -11.292 1.00 72.88 90 PRO A C 1
ATOM 710 O O . PRO A 1 90 ? -9.617 0.768 -10.343 1.00 72.88 90 PRO A O 1
ATOM 713 N N . ALA A 1 91 ? -9.077 2.109 -12.074 1.00 72.25 91 ALA A N 1
ATOM 714 C CA . ALA A 1 91 ? -7.675 2.099 -11.679 1.00 72.25 91 ALA A CA 1
ATOM 715 C C . ALA A 1 91 ? -7.507 2.872 -10.354 1.00 72.25 91 ALA A C 1
ATOM 717 O O . ALA A 1 91 ? -8.361 3.695 -9.993 1.00 72.25 91 ALA A O 1
ATOM 718 N N . PRO A 1 92 ? -6.452 2.579 -9.577 1.00 68.56 92 PRO A N 1
ATOM 719 C CA . PRO A 1 92 ? -6.138 3.358 -8.388 1.00 68.56 92 PRO A CA 1
ATOM 720 C C . PRO A 1 92 ? -6.091 4.859 -8.721 1.00 68.56 92 PRO A C 1
ATOM 722 O O . PRO A 1 92 ? -5.516 5.245 -9.727 1.00 68.56 92 PRO A O 1
ATOM 725 N N . PHE A 1 93 ? -6.704 5.697 -7.880 1.00 65.62 93 PHE A N 1
ATOM 726 C CA . PHE A 1 93 ? -6.678 7.171 -7.968 1.00 65.62 93 PHE A CA 1
ATOM 727 C C . PHE A 1 93 ? -7.392 7.833 -9.163 1.00 65.62 93 PHE A C 1
ATOM 729 O O . PHE A 1 93 ? -7.553 9.047 -9.148 1.00 65.62 93 PHE A O 1
ATOM 736 N N . GLU A 1 94 ? -7.929 7.078 -10.126 1.00 68.75 94 GLU A N 1
ATOM 737 C CA . GLU A 1 94 ? -8.787 7.619 -11.204 1.00 68.75 94 GLU A CA 1
ATOM 738 C C . GLU A 1 94 ? -10.188 8.047 -10.722 1.00 68.75 94 GLU A C 1
ATOM 740 O O . GLU A 1 94 ? -11.001 8.546 -11.496 1.00 68.75 94 GLU A O 1
ATOM 745 N N . ARG A 1 95 ? -10.514 7.820 -9.445 1.00 66.38 95 ARG A N 1
ATOM 746 C CA . ARG A 1 95 ? -11.859 8.003 -8.895 1.00 66.38 95 ARG A CA 1
ATOM 747 C C . ARG A 1 95 ? -11.836 8.785 -7.588 1.00 66.38 95 ARG A C 1
ATOM 749 O O . ARG A 1 95 ? -11.019 8.492 -6.716 1.00 66.38 95 ARG A O 1
ATOM 756 N N . ASP A 1 96 ? -12.824 9.665 -7.403 1.00 71.38 96 ASP A N 1
ATOM 757 C CA . ASP A 1 96 ? -13.114 10.261 -6.096 1.00 71.38 96 ASP A CA 1
ATOM 758 C C . ASP A 1 96 ? -13.527 9.165 -5.087 1.00 71.38 96 ASP A C 1
ATOM 760 O O . ASP A 1 96 ? -14.532 8.471 -5.30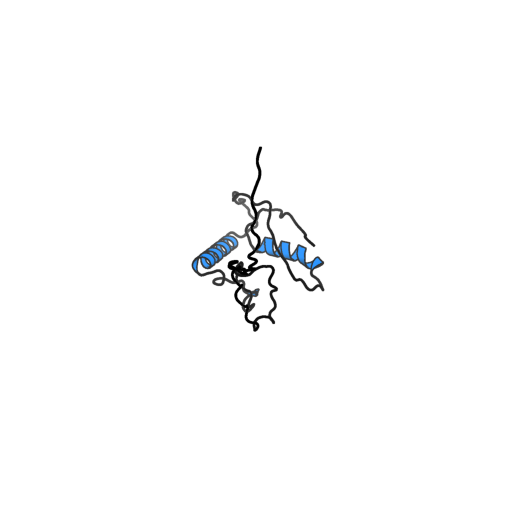4 1.00 71.38 96 ASP A O 1
ATOM 764 N N . PRO A 1 97 ? -12.801 8.995 -3.965 1.00 67.88 97 PRO A N 1
ATOM 765 C CA . PRO A 1 97 ? -13.148 8.031 -2.920 1.00 67.88 97 PRO A CA 1
ATOM 766 C C . PRO A 1 97 ? -14.546 8.235 -2.313 1.00 67.88 97 PRO A C 1
ATOM 768 O O . PRO A 1 97 ? -15.066 7.314 -1.683 1.00 67.88 97 PRO A O 1
ATOM 771 N N . ARG A 1 98 ? -15.169 9.408 -2.488 1.00 68.00 98 ARG A N 1
ATOM 772 C CA . ARG A 1 98 ? -16.549 9.681 -2.057 1.00 68.00 98 ARG A CA 1
ATOM 773 C C . ARG A 1 98 ? -17.607 9.069 -2.974 1.00 68.00 98 ARG A C 1
ATOM 775 O O . ARG A 1 98 ? -18.755 8.932 -2.557 1.00 68.00 98 ARG A O 1
ATOM 782 N N . ASN A 1 99 ? -17.239 8.662 -4.186 1.00 70.69 99 ASN A N 1
ATOM 783 C CA . ASN A 1 99 ? -18.159 8.050 -5.135 1.00 70.69 99 ASN A CA 1
ATOM 784 C C . ASN A 1 99 ? -18.227 6.516 -4.892 1.00 70.69 99 ASN A C 1
ATOM 786 O O . ASN A 1 99 ? -17.188 5.852 -4.953 1.00 70.69 99 ASN A O 1
ATOM 790 N N . PRO A 1 100 ? -19.408 5.911 -4.639 1.00 63.91 100 PRO A N 1
ATOM 791 C CA . PRO A 1 100 ? -19.543 4.497 -4.260 1.00 63.91 100 PRO A CA 1
ATOM 792 C C . PRO A 1 100 ? -19.284 3.506 -5.402 1.00 63.91 100 PRO A C 1
ATOM 794 O O . PRO A 1 100 ? -19.823 3.644 -6.499 1.00 63.91 100 PRO A O 1
ATOM 797 N N . VAL A 1 101 ? -18.519 2.440 -5.141 1.00 63.84 101 VAL A N 1
ATOM 798 C CA . VAL A 1 101 ? -18.173 1.381 -6.116 1.00 63.84 101 VAL A CA 1
ATOM 799 C C . VAL A 1 101 ? -19.364 0.459 -6.429 1.00 63.84 101 VAL A C 1
ATOM 801 O O . VAL A 1 101 ? -19.300 -0.754 -6.259 1.00 63.84 101 VAL A O 1
ATOM 804 N N . ASP A 1 102 ? -20.485 1.024 -6.869 1.00 61.06 102 ASP A N 1
ATOM 805 C CA . ASP A 1 102 ? -21.685 0.271 -7.199 1.00 61.06 102 ASP A CA 1
ATOM 806 C C . ASP A 1 102 ? -21.595 -0.320 -8.605 1.00 61.06 102 ASP A C 1
ATOM 808 O O . ASP A 1 102 ? -21.597 0.379 -9.618 1.00 61.06 102 ASP A O 1
ATOM 812 N N . ARG A 1 103 ? -21.600 -1.657 -8.674 1.00 53.31 103 ARG A N 1
ATOM 813 C CA . ARG A 1 103 ? -21.683 -2.417 -9.933 1.00 53.31 103 ARG A CA 1
ATOM 814 C C . ARG A 1 103 ? -22.958 -2.090 -10.732 1.00 53.31 103 ARG A C 1
ATOM 816 O O . ARG A 1 103 ? -22.973 -2.296 -11.937 1.00 53.31 103 ARG A O 1
ATOM 823 N N . ARG A 1 104 ? -24.007 -1.578 -10.072 1.00 51.28 104 ARG A N 1
ATOM 824 C CA . ARG A 1 104 ? -25.301 -1.213 -10.682 1.00 51.28 104 ARG A CA 1
ATOM 825 C C . ARG A 1 104 ? -25.335 0.191 -11.293 1.00 51.28 104 ARG A C 1
ATOM 827 O O . ARG A 1 104 ? -26.237 0.464 -12.069 1.00 51.28 104 ARG A O 1
ATOM 834 N N . ALA A 1 105 ? -24.390 1.066 -10.946 1.00 47.28 105 ALA A N 1
ATOM 835 C CA . ALA A 1 105 ? -24.387 2.455 -11.408 1.00 47.28 105 ALA A CA 1
ATOM 836 C C . ALA A 1 105 ? -23.743 2.636 -12.795 1.00 47.28 105 ALA A C 1
ATOM 838 O O . ALA A 1 105 ? -23.890 3.694 -13.403 1.00 47.28 105 ALA A O 1
ATOM 839 N N . ARG A 1 106 ? -23.055 1.615 -13.335 1.00 46.06 106 ARG A N 1
ATOM 840 C CA . ARG A 1 106 ? -22.600 1.647 -14.733 1.00 46.06 106 ARG A CA 1
ATOM 841 C C . ARG A 1 106 ? -23.802 1.463 -15.660 1.00 46.06 106 ARG A C 1
ATOM 843 O O . ARG A 1 106 ? -24.242 0.347 -15.906 1.00 46.06 106 ARG A O 1
ATOM 850 N N . GLY A 1 107 ? -24.331 2.601 -16.095 1.00 42.84 107 GLY A N 1
ATOM 851 C CA . GLY A 1 107 ? -25.546 2.766 -16.889 1.00 42.84 107 GLY A CA 1
ATOM 852 C C . GLY A 1 107 ? -26.169 4.155 -16.711 1.00 42.84 107 GLY A C 1
ATOM 853 O O . GLY A 1 107 ? -26.956 4.569 -17.553 1.00 42.84 107 GLY A O 1
ATOM 854 N N . MET A 1 108 ? -25.800 4.890 -15.655 1.00 40.53 108 MET A N 1
ATOM 855 C CA . MET A 1 108 ? -26.208 6.283 -15.479 1.00 40.53 108 MET A CA 1
ATOM 856 C C . MET A 1 108 ? -25.106 7.206 -16.026 1.00 40.53 108 MET A C 1
ATOM 858 O O . MET A 1 108 ? -23.948 7.025 -15.635 1.00 40.53 108 MET A O 1
ATOM 862 N N . PRO A 1 109 ? -25.416 8.146 -16.938 1.00 40.66 109 PRO A N 1
ATOM 863 C CA . PRO A 1 109 ? -24.462 9.165 -17.354 1.00 40.66 109 PRO A CA 1
ATOM 864 C C . PRO A 1 109 ? -23.980 9.927 -16.119 1.00 40.66 109 PRO A C 1
ATOM 866 O O . PRO A 1 109 ? -24.787 10.370 -15.303 1.00 40.66 109 PRO A O 1
ATOM 869 N N . ILE A 1 110 ? -22.663 10.030 -15.952 1.00 50.75 110 ILE A N 1
ATOM 870 C CA . ILE A 1 110 ? -22.083 11.020 -15.048 1.00 50.75 110 ILE A CA 1
ATOM 871 C C . ILE A 1 110 ? -22.165 12.324 -15.838 1.00 50.75 110 ILE A C 1
ATOM 873 O O . ILE A 1 110 ? -21.419 12.484 -16.804 1.00 50.75 110 ILE A O 1
ATOM 877 N N . GLU A 1 111 ? -23.121 13.187 -15.495 1.00 45.94 111 GLU A N 1
ATOM 878 C CA . GLU A 1 111 ? -23.144 14.561 -16.005 1.00 45.94 111 GLU A CA 1
ATOM 879 C C . GLU A 1 111 ? -21.796 15.215 -15.649 1.00 45.94 111 GLU A C 1
ATOM 881 O O . GLU A 1 111 ? -21.334 15.058 -14.512 1.00 45.94 111 GLU A O 1
ATOM 886 N N . PRO A 1 112 ? -21.106 15.861 -16.604 1.00 45.25 112 PRO A N 1
ATOM 887 C CA . PRO A 1 112 ? -19.868 16.563 -16.304 1.00 45.25 112 PRO A CA 1
ATOM 888 C C . PRO A 1 112 ? -20.168 17.709 -15.332 1.00 45.25 112 PRO A C 1
ATOM 890 O O . PRO A 1 112 ? -21.106 18.468 -15.561 1.00 45.25 112 PRO A O 1
ATOM 893 N N . ASP A 1 113 ? -19.378 17.801 -14.256 1.00 45.94 113 ASP A N 1
ATOM 894 C CA . ASP A 1 113 ? -19.443 18.875 -13.256 1.00 45.94 113 ASP A CA 1
ATOM 895 C C . ASP A 1 113 ? -19.592 20.237 -13.953 1.00 45.94 113 ASP A C 1
ATOM 897 O O . ASP A 1 113 ? -18.735 20.635 -14.750 1.00 45.94 113 ASP A O 1
ATOM 901 N N . GLU A 1 114 ? -20.687 20.937 -13.652 1.00 43.78 114 GLU A N 1
ATOM 902 C CA . GLU A 1 114 ? -20.892 22.325 -14.044 1.00 43.78 114 GLU A CA 1
ATOM 903 C C . GLU A 1 114 ? -19.731 23.157 -13.485 1.00 43.78 114 GLU A C 1
ATOM 905 O O . GLU A 1 114 ? -19.492 23.226 -12.276 1.00 43.78 114 GLU A O 1
ATOM 910 N N . THR A 1 115 ? -18.967 23.773 -14.387 1.00 40.31 115 THR A N 1
ATOM 911 C CA . THR A 1 115 ? -17.991 24.815 -14.057 1.00 40.31 115 THR A CA 1
ATOM 912 C C . THR A 1 115 ? -18.658 25.882 -13.189 1.00 40.31 115 THR A C 1
ATOM 914 O O . THR A 1 115 ? -19.766 26.298 -13.531 1.00 40.31 115 THR A O 1
ATOM 917 N N . PRO A 1 116 ? -18.018 26.353 -12.102 1.00 42.69 116 PRO A N 1
ATOM 918 C CA . PRO A 1 116 ? -18.638 27.324 -11.218 1.00 42.69 116 PRO A CA 1
ATOM 919 C C . PRO A 1 116 ? -18.940 28.614 -11.981 1.00 42.69 116 PRO A C 1
ATOM 921 O O . PRO A 1 116 ? -18.063 29.199 -12.620 1.00 42.69 116 PRO A O 1
ATOM 924 N N . ASP A 1 117 ? -20.213 28.976 -11.883 1.00 35.16 117 ASP A N 1
ATOM 925 C CA . ASP A 1 117 ? -20.900 30.162 -12.372 1.00 35.16 117 ASP A CA 1
ATOM 926 C C . ASP A 1 117 ? -20.003 31.410 -12.340 1.00 35.16 117 ASP A C 1
ATOM 928 O O . ASP A 1 117 ? -19.553 31.865 -11.283 1.00 35.16 117 ASP A O 1
ATOM 932 N N . SER A 1 118 ? -19.719 31.966 -13.517 1.00 38.47 118 SER A N 1
ATOM 933 C CA . SER A 1 118 ? -19.263 33.345 -13.626 1.00 38.47 118 SER A CA 1
ATOM 934 C C . SER A 1 118 ? -20.473 34.236 -13.368 1.00 38.47 118 SER A C 1
ATOM 936 O O . SER A 1 118 ? -21.289 34.428 -14.269 1.00 38.47 118 SER A O 1
ATOM 938 N N . ASP A 1 119 ? -20.579 34.758 -12.146 1.00 35.97 119 ASP A N 1
ATOM 939 C CA . ASP A 1 119 ? -21.551 35.781 -11.755 1.00 35.97 119 ASP A CA 1
ATOM 940 C C . ASP A 1 119 ? -21.374 37.035 -12.636 1.00 35.97 119 ASP A C 1
ATOM 942 O O . ASP A 1 119 ? -20.628 37.965 -12.326 1.00 35.97 119 ASP A O 1
ATOM 946 N N . GLU A 1 120 ? -22.079 37.059 -13.764 1.00 36.72 120 GLU A N 1
ATOM 947 C CA . GLU A 1 120 ? -22.389 38.262 -14.518 1.00 36.72 120 GLU A CA 1
ATOM 948 C C . GLU A 1 120 ? -23.906 38.491 -14.493 1.00 36.72 120 GLU A C 1
ATOM 950 O O . GLU A 1 120 ? -24.687 37.701 -15.017 1.00 36.72 120 GLU A O 1
ATOM 955 N N . ARG A 1 121 ? -24.262 39.680 -13.986 1.00 32.88 121 ARG A N 1
ATOM 956 C CA . ARG A 1 121 ? -25.490 40.461 -14.232 1.00 32.88 121 ARG A CA 1
ATOM 957 C C . ARG A 1 121 ? -26.659 40.245 -13.275 1.00 32.88 121 ARG A C 1
ATOM 959 O O . ARG A 1 121 ? -27.507 39.372 -13.428 1.00 32.88 121 ARG A O 1
ATOM 966 N N . ARG A 1 122 ? -26.833 41.257 -12.425 1.00 34.91 122 ARG A N 1
ATOM 967 C CA . ARG A 1 122 ? -28.153 41.856 -12.208 1.00 34.91 122 ARG A CA 1
ATOM 968 C C . ARG A 1 122 ? -28.084 43.343 -12.526 1.00 34.91 122 ARG A C 1
ATOM 970 O O . ARG A 1 122 ? -27.816 44.161 -11.654 1.00 34.91 122 ARG A O 1
ATOM 977 N N . ASP A 1 123 ? -28.349 43.659 -13.788 1.00 35.28 123 ASP A N 1
ATOM 978 C CA . ASP A 1 123 ? -29.041 44.898 -14.121 1.00 35.28 123 ASP A CA 1
ATOM 979 C C . ASP A 1 123 ? -30.457 44.800 -13.546 1.00 35.28 123 ASP A C 1
ATOM 981 O O . ASP A 1 123 ? -31.073 43.740 -13.641 1.00 35.28 123 ASP A O 1
ATOM 985 N N . ASN A 1 124 ? -30.951 45.881 -12.939 1.00 35.81 124 ASN A N 1
ATOM 986 C CA . ASN A 1 124 ? -32.331 46.345 -13.088 1.00 35.81 124 ASN A CA 1
ATOM 987 C C . ASN A 1 124 ? -32.441 47.788 -12.572 1.00 35.81 124 ASN A C 1
ATOM 989 O O . ASN A 1 124 ? -32.294 48.063 -11.382 1.00 35.81 124 ASN A O 1
ATOM 993 N N . LEU A 1 125 ? -32.709 48.684 -13.524 1.00 36.34 125 LEU A N 1
ATOM 994 C CA . LEU A 1 125 ? -33.138 50.071 -13.368 1.00 36.34 125 LEU A CA 1
ATOM 995 C C . LEU A 1 125 ? -34.320 50.208 -12.393 1.00 36.34 125 LEU A C 1
ATOM 997 O O . LEU A 1 125 ? -35.322 49.507 -12.529 1.00 36.34 125 LEU A O 1
ATOM 1001 N N . ALA A 1 126 ? -34.272 51.235 -11.546 1.00 36.31 126 ALA A N 1
ATOM 1002 C CA . ALA A 1 126 ? -35.462 51.961 -11.119 1.00 36.31 126 ALA A CA 1
ATOM 1003 C C . ALA A 1 126 ? -35.179 53.463 -11.245 1.00 36.31 126 ALA A C 1
ATOM 1005 O O . ALA A 1 126 ? -34.279 54.004 -10.610 1.00 36.31 126 ALA A O 1
ATOM 1006 N N . VAL A 1 127 ? -35.933 54.087 -12.143 1.00 36.00 127 VAL A N 1
ATOM 1007 C CA . VAL A 1 127 ? -35.998 55.524 -12.401 1.00 36.00 127 VAL A CA 1
ATOM 1008 C C . VAL A 1 127 ? -36.846 56.178 -11.311 1.00 36.00 127 VAL A C 1
ATOM 1010 O O . VAL A 1 127 ? -37.942 55.697 -11.028 1.00 36.00 127 VAL A O 1
ATOM 1013 N N . SER A 1 128 ? -36.387 57.304 -10.770 1.00 36.81 128 SER A N 1
ATOM 1014 C CA . SER A 1 128 ? -37.263 58.347 -10.228 1.00 36.81 128 SER A CA 1
ATOM 1015 C C . SER A 1 128 ? -36.580 59.706 -10.393 1.00 36.81 128 SER A C 1
ATOM 1017 O O . SER A 1 128 ? -35.636 60.016 -9.669 1.00 36.81 128 SER A O 1
ATOM 1019 N N . ASP A 1 129 ? -37.051 60.464 -11.382 1.00 35.28 129 ASP A N 1
ATOM 1020 C CA . ASP A 1 129 ? -36.858 61.911 -11.519 1.00 35.28 129 ASP A CA 1
ATOM 1021 C C . ASP A 1 129 ? -37.811 62.674 -10.570 1.00 35.28 129 ASP A C 1
ATOM 1023 O O . ASP A 1 129 ? -38.877 62.153 -10.230 1.00 35.28 129 ASP A O 1
ATOM 1027 N N . ALA A 1 130 ? -37.439 63.929 -10.262 1.00 37.94 130 ALA A N 1
ATOM 1028 C CA . ALA A 1 130 ? -38.054 64.954 -9.387 1.00 37.94 130 ALA A CA 1
ATOM 1029 C C . ALA A 1 130 ? -37.653 64.867 -7.892 1.00 37.94 130 ALA A C 1
ATOM 1031 O O . ALA A 1 130 ? -37.737 63.807 -7.285 1.00 37.94 130 ALA A O 1
ATOM 1032 N N . ASP A 1 131 ? -37.173 65.921 -7.220 1.00 37.72 131 ASP A N 1
ATOM 1033 C CA . ASP A 1 131 ? -37.557 67.334 -7.329 1.00 37.72 131 ASP A CA 1
ATOM 1034 C C . ASP A 1 131 ? -36.400 68.322 -7.048 1.00 37.72 131 ASP A C 1
ATOM 1036 O O . ASP A 1 131 ? -35.453 68.032 -6.316 1.00 37.72 131 ASP A O 1
ATOM 1040 N N . ASP A 1 132 ? -36.542 69.506 -7.639 1.00 42.81 132 ASP A N 1
ATOM 1041 C CA . ASP A 1 132 ? -35.739 70.731 -7.529 1.00 42.81 132 ASP A CA 1
ATOM 1042 C C . ASP A 1 132 ? -36.059 71.525 -6.240 1.00 42.81 132 ASP A C 1
ATOM 1044 O O . ASP A 1 132 ? -37.234 71.720 -5.930 1.00 42.81 132 ASP A O 1
ATOM 1048 N N . SER A 1 133 ? -35.044 72.019 -5.507 1.00 43.12 133 SER A N 1
ATOM 1049 C CA . SER A 1 133 ? -34.996 73.392 -4.937 1.00 43.12 133 SER A CA 1
ATOM 1050 C C . SER A 1 133 ? -33.687 73.692 -4.152 1.00 43.12 133 SER A C 1
ATOM 1052 O O . SER A 1 133 ? -33.156 72.786 -3.505 1.00 43.12 133 SER A O 1
ATOM 1054 N N . PRO A 1 134 ? -33.171 74.950 -4.155 1.00 51.84 134 PRO A N 1
ATOM 1055 C CA . PRO A 1 134 ? -31.843 75.340 -3.638 1.00 51.84 134 PRO A CA 1
ATOM 1056 C C . PRO A 1 134 ? -31.853 76.171 -2.321 1.00 51.84 134 PRO A C 1
ATOM 1058 O O . PRO A 1 134 ? -32.920 76.545 -1.840 1.00 51.84 134 PRO A O 1
ATOM 1061 N N . MET A 1 135 ? -30.642 76.559 -1.855 1.00 42.03 135 MET A N 1
ATOM 1062 C CA . MET A 1 135 ? -30.284 77.570 -0.810 1.00 42.03 135 MET A CA 1
ATOM 1063 C C . MET A 1 135 ? -30.364 77.078 0.660 1.00 42.03 135 MET A C 1
ATOM 1065 O O . MET A 1 135 ? -31.223 76.269 0.983 1.00 42.03 135 MET A O 1
ATOM 1069 N N . ASP A 1 136 ? -29.509 77.444 1.628 1.00 39.97 136 ASP A N 1
ATOM 1070 C CA . ASP A 1 136 ? -28.657 78.630 1.847 1.00 39.97 136 ASP A CA 1
ATOM 1071 C C . 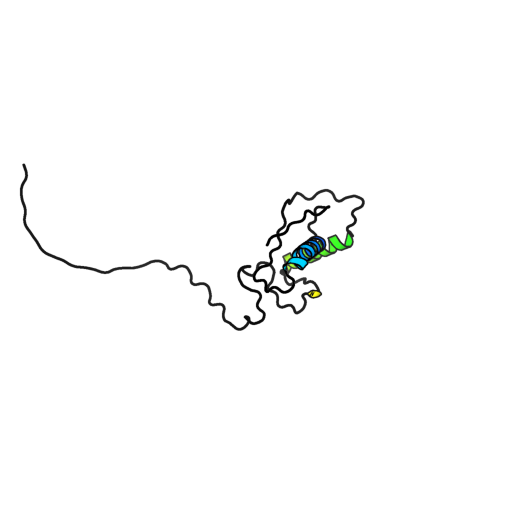ASP A 1 136 ? -27.437 78.295 2.757 1.00 39.97 136 ASP A C 1
ATOM 1073 O O . ASP A 1 136 ? -27.527 77.423 3.627 1.00 39.97 136 ASP A O 1
ATOM 1077 N N . GLU A 1 137 ? -26.327 79.028 2.580 1.00 36.22 137 GLU A N 1
ATOM 1078 C CA . GLU A 1 137 ? -25.213 79.199 3.545 1.00 36.22 137 GLU A CA 1
ATOM 1079 C C . GLU A 1 137 ? -25.648 80.069 4.750 1.00 36.22 137 GLU A C 1
ATOM 1081 O O . GLU A 1 137 ? -26.682 80.744 4.703 1.00 36.22 137 GLU A O 1
ATOM 1086 N N . PRO A 1 138 ? -24.884 80.064 5.856 1.00 57.31 138 PRO A N 1
ATOM 1087 C CA . PRO A 1 138 ? -23.843 81.097 6.011 1.00 57.31 138 PRO A CA 1
ATOM 1088 C C . PRO A 1 138 ? -22.449 80.573 6.397 1.00 57.31 138 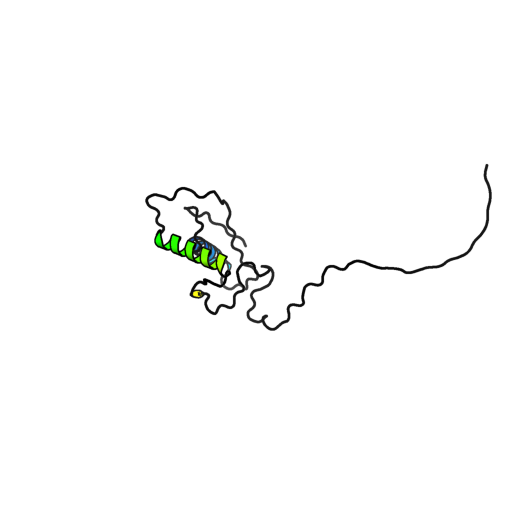PRO A C 1
ATOM 1090 O O . PRO A 1 138 ? -22.354 79.494 7.030 1.00 57.31 138 PRO A O 1
#

pLDDT: mean 73.41, std 21.01, range [32.88, 95.56]

Sequence (138 aa):
VTRQRTLAEPTDLTEPIFRAALELARPEVRGKRIRLLGVTASNLGDRQQLALFSTDDPRHRRAIEAADLVRRRFGDRAVTRGRLVGADLPAPFERDPRNPVDRRARGMPIEPDETPDSDERRDNLAVSDADDSPMDEP